Protein AF-A0A1X0X0J2-F1 (afdb_monomer_lite)

pLDDT: mean 78.31, std 9.85, range [39.06, 87.56]

Radius of gyration: 21.03 Å; chains: 1; bounding box: 41×27×61 Å

Organism: NCBI:txid1077464

Structure (mmCIF, N/CA/C/O backbone):
data_AF-A0A1X0X0J2-F1
#
_entry.id   AF-A0A1X0X0J2-F1
#
loop_
_atom_site.group_PDB
_atom_site.id
_atom_site.type_symbol
_atom_site.label_atom_id
_atom_site.label_alt_id
_atom_site.label_comp_id
_atom_site.label_asym_id
_atom_site.label_entity_id
_atom_site.label_seq_id
_atom_site.pdbx_PDB_ins_code
_atom_site.Cartn_x
_atom_site.Cartn_y
_atom_site.Cartn_z
_atom_site.occupancy
_atom_site.B_iso_or_equiv
_atom_site.auth_seq_id
_atom_site.auth_comp_id
_atom_site.auth_asym_id
_atom_site.auth_atom_id
_atom_site.pdbx_PDB_model_num
ATOM 1 N N . MET A 1 1 ? 1.014 -11.509 21.200 1.00 39.06 1 MET A N 1
ATOM 2 C CA . MET A 1 1 ? -0.126 -11.316 20.277 1.00 39.06 1 MET A CA 1
ATOM 3 C C . MET A 1 1 ? 0.421 -10.995 18.906 1.00 39.06 1 MET A C 1
ATOM 5 O O . MET A 1 1 ? 1.206 -10.065 18.795 1.00 39.06 1 MET A O 1
ATOM 9 N N . ILE A 1 2 ? 0.056 -11.775 17.893 1.00 40.56 2 ILE A N 1
ATOM 10 C CA . ILE A 1 2 ? 0.434 -11.503 16.506 1.00 40.56 2 ILE A CA 1
ATOM 11 C C . ILE A 1 2 ? -0.737 -10.731 15.907 1.00 40.56 2 ILE A C 1
ATOM 13 O O . ILE A 1 2 ? -1.712 -11.331 15.453 1.00 40.56 2 ILE A O 1
ATOM 17 N N . PHE A 1 3 ? -0.679 -9.402 15.947 1.00 47.94 3 PHE A N 1
ATOM 18 C CA . PHE A 1 3 ? -1.548 -8.587 15.106 1.00 47.94 3 PHE A CA 1
ATOM 19 C C . PHE A 1 3 ? -1.043 -8.731 13.67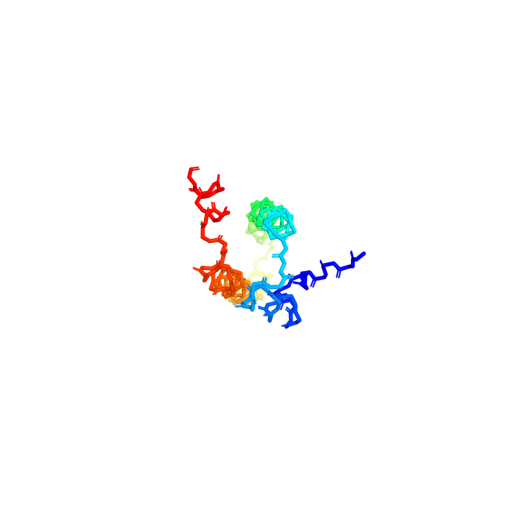5 1.00 47.94 3 PHE A C 1
ATOM 21 O O . PHE A 1 3 ? -0.323 -7.902 13.144 1.00 47.94 3 PHE A O 1
ATOM 28 N N . ALA A 1 4 ? -1.363 -9.866 13.053 1.00 47.44 4 ALA A N 1
ATOM 29 C CA . ALA A 1 4 ? -1.072 -10.087 11.652 1.00 47.44 4 ALA A CA 1
ATOM 30 C C . ALA A 1 4 ? -2.018 -9.194 10.849 1.00 47.44 4 ALA A C 1
ATOM 32 O O . ALA A 1 4 ? -3.072 -9.631 10.381 1.00 47.44 4 ALA A O 1
ATOM 33 N N . ILE A 1 5 ? -1.656 -7.923 10.695 1.00 53.06 5 ILE A N 1
ATOM 34 C CA . ILE A 1 5 ? -2.032 -7.187 9.502 1.00 53.06 5 ILE A CA 1
ATOM 35 C C . ILE A 1 5 ? -1.393 -7.985 8.369 1.00 53.06 5 ILE A C 1
ATOM 37 O O . ILE A 1 5 ? -0.187 -7.908 8.136 1.00 53.06 5 ILE A O 1
ATOM 41 N N . ALA A 1 6 ? -2.187 -8.843 7.722 1.00 53.75 6 ALA A N 1
ATOM 42 C CA . ALA A 1 6 ? -1.729 -9.508 6.521 1.00 53.75 6 ALA A CA 1
ATOM 43 C C . ALA A 1 6 ? -1.282 -8.394 5.580 1.00 53.75 6 ALA A C 1
ATOM 45 O O . ALA A 1 6 ? -1.956 -7.369 5.462 1.00 53.75 6 ALA A O 1
ATOM 46 N N . THR A 1 7 ? -0.135 -8.577 4.941 1.00 53.41 7 THR A N 1
ATOM 47 C CA . THR A 1 7 ? 0.568 -7.596 4.103 1.00 53.41 7 THR A CA 1
ATOM 48 C C . THR A 1 7 ? -0.282 -6.972 2.990 1.00 53.41 7 THR A C 1
ATOM 50 O O . THR A 1 7 ? 0.217 -6.130 2.253 1.00 53.41 7 THR A O 1
ATOM 53 N N . THR A 1 8 ? -1.561 -7.319 2.856 1.00 53.97 8 THR A N 1
ATOM 54 C CA . THR A 1 8 ? -2.532 -6.774 1.906 1.00 53.97 8 THR A CA 1
AT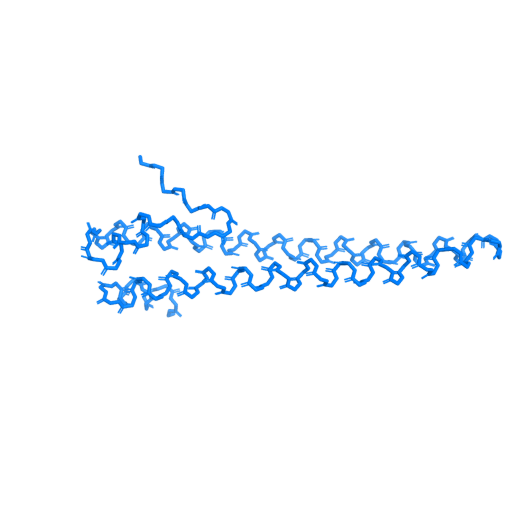OM 55 C C . THR A 1 8 ? -3.932 -6.504 2.489 1.00 53.97 8 THR A C 1
ATOM 57 O O . THR A 1 8 ? -4.684 -5.770 1.854 1.00 53.97 8 THR A O 1
ATOM 60 N N . THR A 1 9 ? -4.302 -7.016 3.673 1.00 61.22 9 THR A N 1
ATOM 61 C CA . THR A 1 9 ? -5.666 -6.887 4.239 1.00 61.22 9 THR A CA 1
ATOM 62 C C . THR A 1 9 ? -5.684 -6.954 5.768 1.00 61.22 9 THR A C 1
ATOM 64 O O . THR A 1 9 ? -4.876 -7.658 6.371 1.00 61.22 9 THR A O 1
ATOM 67 N N . LEU A 1 10 ? -6.667 -6.314 6.409 1.00 68.81 10 LEU A N 1
ATOM 68 C CA . LEU A 1 10 ? -6.870 -6.450 7.853 1.00 68.81 10 LEU A CA 1
ATOM 69 C C . LEU A 1 10 ? -7.387 -7.860 8.177 1.00 68.81 10 LEU A C 1
ATOM 71 O O . LEU A 1 10 ? -8.333 -8.328 7.537 1.00 68.81 10 LEU A O 1
ATOM 75 N N . ASN A 1 11 ? -6.802 -8.535 9.173 1.00 78.56 11 ASN A N 1
ATOM 76 C CA . ASN A 1 11 ? -7.298 -9.839 9.619 1.00 78.56 11 ASN A CA 1
ATOM 77 C C . ASN A 1 11 ? -8.788 -9.727 9.989 1.00 78.56 11 ASN A C 1
ATOM 79 O O . ASN A 1 11 ? -9.195 -8.801 10.693 1.00 78.56 11 ASN A O 1
ATOM 83 N N . LYS A 1 12 ? -9.607 -10.673 9.509 1.00 79.38 12 LYS A N 1
ATOM 84 C CA . LYS A 1 12 ? -11.055 -10.713 9.764 1.00 79.38 12 LYS A CA 1
ATOM 85 C C . LYS A 1 12 ? -11.376 -10.661 11.259 1.00 79.38 12 LYS A C 1
ATOM 87 O O . LYS A 1 12 ? -12.358 -10.027 11.637 1.00 79.38 12 LYS A O 1
ATOM 92 N N . GLU A 1 13 ? -10.549 -11.285 12.095 1.00 80.75 13 GLU A N 1
ATOM 93 C CA . GLU A 1 13 ? -10.718 -11.273 13.547 1.00 80.75 13 GLU A CA 1
ATOM 94 C C . GLU A 1 13 ? -10.461 -9.882 14.138 1.00 80.75 13 GLU A C 1
ATOM 96 O O . GLU A 1 13 ? -11.307 -9.362 14.862 1.00 80.75 13 GLU A O 1
ATOM 101 N N . VAL A 1 14 ? -9.349 -9.245 13.757 1.00 79.12 14 VAL A N 1
ATOM 102 C CA . VAL A 1 14 ? -9.000 -7.879 14.187 1.00 79.12 14 VAL A CA 1
ATOM 103 C C . VAL A 1 14 ? -10.066 -6.888 13.724 1.00 79.12 14 VAL A C 1
ATOM 105 O O . VAL A 1 14 ? -10.547 -6.077 14.509 1.00 79.12 14 VAL A O 1
ATOM 108 N N . LYS A 1 15 ? -10.524 -7.010 12.472 1.00 82.62 15 LYS A N 1
ATOM 109 C CA . LYS A 1 15 ? -11.626 -6.209 11.926 1.00 82.62 15 LYS A CA 1
ATOM 110 C C . LYS A 1 15 ? -12.904 -6.364 12.749 1.00 82.62 15 LYS A C 1
ATOM 112 O O . LYS A 1 15 ? -13.575 -5.370 13.009 1.00 82.62 15 LYS A O 1
ATOM 117 N N . ARG A 1 16 ? -13.268 -7.596 13.127 1.00 82.56 16 ARG A N 1
ATOM 118 C CA . ARG A 1 16 ? -14.475 -7.857 13.925 1.00 82.56 16 ARG A CA 1
ATOM 119 C C . ARG A 1 16 ? -14.347 -7.245 15.315 1.00 82.56 16 ARG A C 1
ATOM 121 O O . ARG A 1 16 ? -15.263 -6.553 15.728 1.00 82.56 16 ARG A O 1
ATOM 128 N N . LYS A 1 17 ? -13.213 -7.460 15.983 1.00 85.25 17 LYS A N 1
ATOM 129 C CA . LYS A 1 17 ? -12.949 -6.960 17.338 1.00 85.25 17 LYS A CA 1
ATOM 130 C C . LYS A 1 17 ? -12.929 -5.429 17.405 1.00 85.25 17 LYS A C 1
ATOM 132 O O . LYS A 1 17 ? -13.541 -4.876 18.315 1.00 85.25 17 LYS A O 1
ATOM 137 N N . LEU A 1 18 ? -12.333 -4.761 16.409 1.00 84.38 18 LEU A N 1
ATOM 138 C CA . LEU A 1 18 ? -12.394 -3.299 16.259 1.00 84.38 18 LEU A CA 1
ATOM 139 C C . LEU A 1 18 ? -13.837 -2.814 16.062 1.00 84.38 18 LEU A C 1
ATOM 141 O O . LEU A 1 18 ? -14.279 -1.909 16.756 1.00 84.38 18 LEU A O 1
ATOM 145 N N . LYS A 1 19 ? -14.611 -3.466 15.187 1.00 85.06 19 LYS A N 1
ATOM 146 C CA . LYS A 1 19 ? -16.022 -3.104 14.981 1.00 85.06 19 LYS A CA 1
ATOM 147 C C . LYS A 1 19 ? -16.896 -3.289 16.216 1.00 85.06 19 LYS A C 1
ATOM 149 O O . LYS A 1 19 ? -17.860 -2.565 16.375 1.00 85.06 19 LYS A O 1
ATOM 154 N N . THR A 1 20 ? -16.603 -4.275 17.057 1.00 86.38 20 THR A N 1
ATOM 155 C CA . THR A 1 20 ? -17.393 -4.566 18.262 1.00 86.38 20 THR A CA 1
ATOM 156 C C . THR A 1 20 ? -16.909 -3.808 19.500 1.00 86.38 20 THR A C 1
ATOM 158 O O . THR A 1 20 ? -17.370 -4.117 20.594 1.00 86.38 20 THR A O 1
ATOM 161 N N . GLY A 1 21 ? -15.928 -2.906 19.365 1.00 84.19 21 GLY A N 1
ATOM 162 C CA . GLY A 1 21 ? -15.373 -2.158 20.496 1.00 84.19 21 GLY A CA 1
ATOM 163 C C . GLY A 1 21 ? -14.651 -3.033 21.530 1.00 84.19 21 GLY A C 1
ATOM 164 O O . GLY A 1 21 ? -14.554 -2.664 22.693 1.00 84.19 21 GLY A O 1
ATOM 165 N N . GLN A 1 22 ? -14.181 -4.225 21.140 1.00 85.50 22 GLN A N 1
ATOM 166 C CA . GLN A 1 22 ? -13.570 -5.191 22.067 1.00 85.50 22 GLN A CA 1
ATOM 167 C C . GLN A 1 22 ? -12.117 -4.860 22.427 1.00 85.50 22 GLN A C 1
ATOM 169 O O . GLN A 1 22 ? -11.549 -5.528 23.286 1.00 85.50 22 GLN A O 1
ATOM 174 N N . TYR A 1 23 ? -11.513 -3.876 21.760 1.00 83.94 23 TYR A N 1
ATOM 175 C CA . TYR A 1 23 ? -10.162 -3.414 22.057 1.00 83.94 23 TYR A CA 1
ATOM 176 C C . TYR A 1 23 ? -10.190 -2.220 23.006 1.00 83.94 23 TYR A C 1
ATOM 178 O O . TYR A 1 23 ? -11.077 -1.364 22.928 1.00 83.94 23 TYR A O 1
ATOM 186 N N . SER A 1 24 ? -9.192 -2.124 23.876 1.00 85.62 24 SER A N 1
ATOM 187 C CA . SER A 1 24 ? -8.963 -0.879 24.605 1.00 85.62 24 SER A CA 1
ATOM 188 C C . SER A 1 24 ? -8.522 0.231 23.640 1.00 85.62 24 SER A C 1
ATOM 190 O O . SER A 1 24 ? -8.066 -0.029 22.521 1.00 85.62 24 SER A O 1
ATOM 192 N N . ARG A 1 25 ? -8.627 1.490 24.079 1.00 83.75 25 ARG A N 1
ATOM 193 C CA . ARG A 1 25 ? -8.122 2.642 23.316 1.00 83.75 25 ARG A CA 1
ATOM 194 C C . ARG A 1 25 ? -6.637 2.475 22.973 1.00 83.75 25 ARG A C 1
ATOM 196 O O . ARG A 1 25 ? -6.242 2.711 21.840 1.00 83.75 25 ARG A O 1
ATOM 203 N N . GLU A 1 26 ? -5.830 2.000 23.923 1.00 85.00 26 GLU A N 1
ATOM 204 C CA . GLU A 1 26 ? -4.390 1.779 23.730 1.00 85.00 26 GLU A CA 1
ATOM 205 C C . GLU A 1 26 ? -4.100 0.691 22.687 1.00 85.00 26 GLU A C 1
ATOM 207 O O . GLU A 1 26 ? -3.208 0.845 21.850 1.00 85.00 26 GLU A O 1
ATOM 212 N N . GLU A 1 27 ? -4.881 -0.391 22.690 1.00 84.00 27 GLU A N 1
ATOM 213 C CA . GLU A 1 27 ? -4.759 -1.471 21.708 1.00 84.00 27 GLU A CA 1
ATOM 214 C C . GLU A 1 27 ? -5.166 -1.007 20.304 1.00 84.00 27 GLU A C 1
ATOM 216 O O . GLU A 1 27 ? -4.473 -1.307 19.331 1.00 84.00 27 GLU A O 1
ATOM 221 N N . ALA A 1 28 ? -6.249 -0.232 20.186 1.00 84.44 28 ALA A N 1
ATOM 222 C CA . ALA A 1 28 ? -6.668 0.365 18.919 1.00 84.44 28 ALA A CA 1
ATOM 223 C C . ALA A 1 28 ? -5.608 1.337 18.373 1.00 84.44 28 ALA A C 1
ATOM 225 O O . ALA A 1 28 ? -5.258 1.267 17.191 1.00 84.44 28 ALA A O 1
ATOM 226 N N . THR A 1 29 ? -5.019 2.166 19.240 1.00 86.75 29 THR A N 1
ATOM 227 C CA . THR A 1 29 ? -3.894 3.047 18.900 1.00 86.75 29 THR A CA 1
ATOM 228 C C . THR A 1 29 ? -2.680 2.261 18.419 1.00 86.75 29 THR A C 1
ATOM 230 O O . THR A 1 29 ? -2.072 2.627 17.412 1.00 86.75 29 THR A O 1
ATOM 233 N N . PHE A 1 30 ? -2.338 1.148 19.074 1.00 86.81 30 PHE A N 1
ATOM 234 C CA . PHE A 1 30 ? -1.236 0.291 18.634 1.00 86.81 30 PHE A CA 1
ATOM 235 C C . PHE A 1 30 ? -1.482 -0.277 17.227 1.00 86.81 30 PHE A C 1
ATOM 237 O O . PHE A 1 30 ? -0.598 -0.207 16.369 1.00 86.81 30 PHE A O 1
ATOM 244 N N . ILE A 1 31 ? -2.697 -0.767 16.960 1.00 84.50 31 ILE A N 1
ATOM 245 C CA . ILE A 1 31 ? -3.095 -1.277 15.639 1.00 84.50 31 ILE A CA 1
ATOM 246 C C . ILE A 1 31 ? -3.015 -0.167 14.579 1.00 84.50 31 ILE A C 1
ATOM 248 O O . ILE A 1 31 ? -2.532 -0.399 13.466 1.00 84.50 31 ILE A O 1
ATOM 252 N N . TYR A 1 32 ? -3.456 1.049 14.911 1.00 85.38 32 TYR A N 1
ATOM 253 C CA . TYR A 1 32 ? -3.388 2.187 13.995 1.00 85.38 32 TYR A CA 1
ATOM 254 C C . TYR A 1 32 ? -1.941 2.626 13.720 1.00 85.38 32 TYR A C 1
ATOM 256 O O . TYR A 1 32 ? -1.569 2.869 12.572 1.00 85.38 32 TYR A O 1
ATOM 264 N N . MET A 1 33 ? -1.082 2.638 14.739 1.00 85.06 33 MET A N 1
ATOM 265 C CA . MET A 1 33 ? 0.354 2.904 14.599 1.00 85.06 33 MET A CA 1
ATOM 266 C C . MET A 1 33 ? 1.058 1.874 13.709 1.00 85.06 33 MET A C 1
ATOM 268 O O . MET A 1 33 ? 1.912 2.230 12.892 1.00 85.06 33 MET A O 1
ATOM 272 N N . GLU A 1 34 ? 0.700 0.597 13.826 1.00 85.31 34 GLU A N 1
ATOM 273 C CA . GLU A 1 34 ? 1.216 -0.459 12.953 1.00 85.31 34 GLU A CA 1
ATOM 274 C C . GLU A 1 34 ? 0.766 -0.253 11.497 1.00 85.31 34 GLU A C 1
ATOM 276 O O . GLU A 1 34 ? 1.581 -0.325 10.571 1.00 85.31 34 GLU A O 1
ATOM 281 N N . TYR A 1 35 ? -0.500 0.129 11.295 1.00 83.94 35 TYR A N 1
ATOM 282 C CA . TYR A 1 35 ? -1.011 0.567 9.995 1.00 83.94 35 TYR A CA 1
ATOM 283 C C . TYR A 1 35 ? -0.218 1.758 9.425 1.00 83.94 35 TYR A C 1
ATOM 285 O O . TYR A 1 35 ? 0.183 1.718 8.257 1.00 83.94 35 TYR A O 1
ATOM 293 N N . LEU A 1 36 ? 0.069 2.792 10.224 1.00 84.88 36 LEU A N 1
ATOM 294 C CA . LEU A 1 36 ? 0.837 3.964 9.786 1.00 84.88 36 LEU A CA 1
ATOM 295 C C . LEU A 1 36 ? 2.276 3.607 9.397 1.00 84.88 36 LEU A C 1
ATOM 297 O O . LEU A 1 36 ? 2.778 4.095 8.380 1.00 84.88 36 LEU A O 1
ATOM 301 N N . LYS A 1 37 ? 2.935 2.722 10.155 1.00 85.94 37 LYS A N 1
ATOM 302 C CA . LYS A 1 37 ? 4.267 2.204 9.802 1.00 85.94 37 LYS A CA 1
ATOM 303 C C . LYS A 1 37 ? 4.237 1.479 8.461 1.00 85.94 37 LYS A C 1
ATOM 305 O O . LYS A 1 37 ? 5.077 1.761 7.606 1.00 85.94 37 LYS A O 1
ATOM 310 N N . LEU A 1 38 ? 3.250 0.609 8.246 1.00 83.00 38 LEU A N 1
ATOM 311 C CA . LEU A 1 38 ? 3.073 -0.096 6.975 1.00 83.00 38 LEU A CA 1
ATOM 312 C C . LEU A 1 38 ? 2.787 0.871 5.822 1.00 83.00 38 LEU A C 1
ATOM 314 O O . LEU A 1 38 ? 3.379 0.731 4.753 1.00 83.00 38 LEU A O 1
ATOM 318 N N . LYS A 1 39 ? 1.935 1.881 6.027 1.00 84.00 39 LYS A N 1
ATOM 319 C CA . LYS A 1 39 ? 1.678 2.946 5.045 1.00 84.00 39 LYS A CA 1
ATOM 320 C C . LYS A 1 39 ? 2.972 3.668 4.665 1.00 84.00 39 LYS A C 1
ATOM 322 O O . LYS A 1 39 ? 3.282 3.758 3.481 1.00 84.00 39 LYS A O 1
ATOM 327 N N . LYS A 1 40 ? 3.760 4.108 5.649 1.00 84.62 40 LYS A N 1
ATOM 328 C CA . LYS A 1 40 ? 5.028 4.819 5.423 1.00 84.62 40 LYS A CA 1
ATOM 329 C C . LYS A 1 40 ? 6.075 3.942 4.733 1.00 84.62 40 LYS A C 1
ATOM 331 O O . LYS A 1 40 ? 6.776 4.404 3.834 1.00 84.62 40 LYS A O 1
ATOM 336 N N . GLN A 1 41 ? 6.170 2.670 5.119 1.00 82.25 41 GLN A N 1
ATOM 337 C CA . GLN A 1 41 ? 7.061 1.709 4.472 1.00 82.25 41 GLN A CA 1
ATOM 338 C C . GLN A 1 41 ? 6.673 1.491 3.008 1.00 82.25 41 GLN A C 1
ATOM 340 O O . GLN A 1 41 ? 7.552 1.447 2.151 1.00 82.25 41 GLN A O 1
ATOM 345 N N . ARG A 1 42 ? 5.375 1.392 2.705 1.00 78.62 42 ARG A N 1
ATOM 346 C CA . ARG A 1 42 ? 4.891 1.275 1.325 1.00 78.62 42 ARG A CA 1
ATOM 347 C C . ARG A 1 42 ? 5.152 2.528 0.520 1.00 78.62 42 ARG A C 1
ATOM 349 O O . ARG A 1 42 ? 5.636 2.405 -0.590 1.00 78.62 42 ARG A O 1
ATOM 356 N N . GLU A 1 43 ? 4.892 3.705 1.071 1.00 80.69 43 GLU A N 1
ATOM 357 C CA . GLU A 1 43 ? 5.144 4.974 0.386 1.00 80.69 43 GLU A CA 1
ATOM 358 C C . GLU A 1 43 ? 6.634 5.128 0.039 1.00 80.69 43 GLU A C 1
ATOM 360 O O . GLU A 1 43 ? 6.994 5.377 -1.115 1.00 80.69 43 GLU A O 1
ATOM 365 N N . SER A 1 44 ? 7.513 4.843 1.004 1.00 79.75 44 SER A N 1
ATOM 366 C CA . SER A 1 44 ? 8.962 4.786 0.781 1.00 79.75 44 SER A CA 1
ATOM 367 C C . SER A 1 44 ? 9.341 3.719 -0.255 1.00 79.75 44 SER A C 1
ATOM 369 O O . SER A 1 44 ? 10.077 4.001 -1.201 1.00 79.75 44 SER A O 1
ATOM 371 N N . GLY A 1 45 ? 8.777 2.513 -0.145 1.00 78.62 45 GLY A N 1
ATOM 372 C CA . GLY A 1 45 ? 8.998 1.418 -1.089 1.00 78.62 45 GLY A CA 1
ATOM 373 C C . GLY A 1 45 ? 8.555 1.761 -2.512 1.00 78.62 45 GLY A C 1
ATOM 374 O O . GLY A 1 45 ? 9.300 1.510 -3.454 1.00 78.62 45 GLY A O 1
ATOM 375 N N . THR A 1 46 ? 7.397 2.405 -2.681 1.00 78.50 46 THR A N 1
ATOM 376 C CA . THR A 1 46 ? 6.900 2.872 -3.983 1.00 78.50 46 THR A CA 1
ATOM 377 C C . THR A 1 46 ? 7.777 3.969 -4.567 1.00 78.50 46 THR A C 1
ATOM 379 O O . THR A 1 46 ? 8.015 3.973 -5.770 1.00 78.50 46 THR A O 1
ATOM 382 N N . LYS A 1 47 ? 8.324 4.860 -3.731 1.00 77.12 47 LYS A N 1
ATOM 383 C CA . LYS A 1 47 ? 9.258 5.898 -4.175 1.00 77.12 47 LYS A CA 1
ATOM 384 C C . LYS A 1 47 ? 10.557 5.285 -4.697 1.00 77.12 47 LYS A C 1
ATOM 386 O O . LYS A 1 47 ? 11.006 5.640 -5.782 1.00 77.12 47 LYS A O 1
ATOM 391 N N . VAL A 1 48 ? 11.134 4.337 -3.956 1.00 79.38 48 VAL A N 1
ATOM 392 C CA . VAL A 1 48 ? 12.350 3.620 -4.373 1.00 79.38 48 VAL A CA 1
ATOM 393 C C . VAL A 1 48 ? 12.095 2.797 -5.636 1.00 79.38 48 VAL A C 1
ATOM 395 O O . VAL A 1 48 ? 12.886 2.875 -6.573 1.00 79.38 48 VAL A O 1
ATOM 398 N N . ALA A 1 49 ? 10.976 2.070 -5.697 1.00 79.94 49 ALA A N 1
ATOM 399 C CA . ALA A 1 49 ? 10.579 1.295 -6.871 1.00 79.94 49 ALA A CA 1
ATOM 400 C C . ALA A 1 49 ? 10.337 2.182 -8.103 1.00 79.94 49 ALA A C 1
ATOM 402 O O . ALA A 1 49 ? 10.702 1.805 -9.210 1.00 79.94 49 ALA A O 1
ATOM 403 N N . GLY A 1 50 ? 9.766 3.377 -7.922 1.00 80.44 50 GLY A N 1
ATOM 404 C CA . GLY A 1 50 ? 9.588 4.350 -8.998 1.00 80.44 50 GLY A CA 1
ATOM 405 C C . GLY A 1 50 ? 10.921 4.863 -9.547 1.00 80.44 50 GLY A C 1
ATOM 406 O O . GLY A 1 50 ? 11.098 4.928 -10.762 1.00 80.44 50 GLY A O 1
ATOM 407 N N . ILE A 1 51 ? 11.883 5.167 -8.668 1.00 80.38 51 ILE A N 1
ATOM 408 C CA . ILE A 1 51 ? 13.230 5.608 -9.066 1.00 80.38 51 ILE A CA 1
ATOM 409 C C . ILE A 1 51 ? 13.978 4.485 -9.793 1.00 80.38 51 ILE A C 1
ATOM 411 O O . ILE A 1 51 ? 14.536 4.719 -10.864 1.00 80.38 51 ILE A O 1
ATOM 415 N N . SER A 1 52 ? 13.981 3.264 -9.252 1.00 77.00 52 SER A N 1
ATOM 416 C CA . SER A 1 52 ? 14.655 2.132 -9.898 1.00 77.00 52 SER A CA 1
ATOM 417 C C . SER A 1 52 ? 14.022 1.797 -11.246 1.00 77.00 52 SER A C 1
ATOM 419 O O . SER A 1 52 ? 14.737 1.567 -12.220 1.00 77.00 52 SER A O 1
A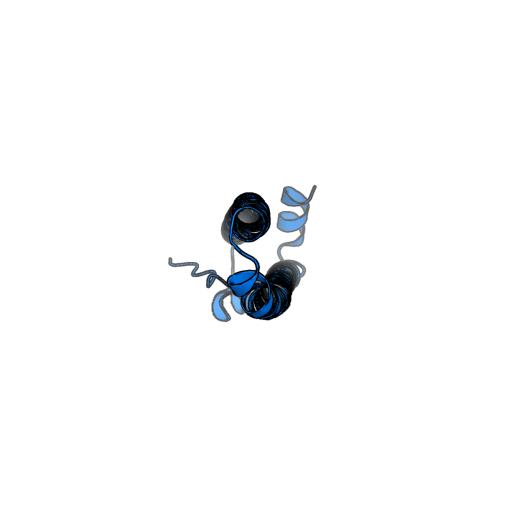TOM 421 N N . MET A 1 53 ? 12.693 1.854 -11.333 1.00 82.19 53 MET A N 1
ATOM 422 C CA . MET A 1 53 ? 11.969 1.690 -12.583 1.00 82.19 53 MET A CA 1
ATOM 423 C C . MET A 1 53 ? 12.385 2.764 -13.595 1.00 82.19 53 MET A C 1
ATOM 425 O O . MET A 1 53 ? 12.753 2.404 -14.707 1.00 82.19 53 MET A O 1
ATOM 429 N N . ALA A 1 54 ? 12.434 4.049 -13.220 1.00 82.56 54 ALA A N 1
ATOM 430 C CA . ALA A 1 54 ? 12.905 5.131 -14.096 1.00 82.56 54 ALA A CA 1
ATOM 431 C C . ALA A 1 54 ? 14.332 4.896 -14.630 1.00 82.56 54 ALA A C 1
ATOM 433 O O . ALA A 1 54 ? 14.582 5.087 -15.819 1.00 82.56 54 ALA A O 1
ATOM 434 N N . VAL A 1 55 ? 15.253 4.422 -13.785 1.00 85.12 55 VAL A N 1
ATOM 435 C CA . VAL A 1 55 ? 16.621 4.066 -14.206 1.00 85.12 55 VAL A CA 1
ATOM 436 C C . VAL A 1 55 ? 16.612 2.912 -15.214 1.00 85.12 55 VAL A C 1
ATOM 438 O O . VAL A 1 55 ? 17.310 2.982 -16.226 1.00 85.12 55 VAL A O 1
ATOM 441 N N . ILE A 1 56 ? 15.794 1.880 -14.981 1.00 82.75 56 ILE A N 1
ATOM 442 C CA . ILE A 1 56 ? 15.624 0.762 -15.921 1.00 82.75 56 ILE A CA 1
ATOM 443 C C . ILE A 1 56 ? 15.074 1.266 -17.261 1.00 82.75 56 ILE A C 1
ATOM 445 O O . ILE A 1 56 ? 15.608 0.875 -18.296 1.00 82.75 56 ILE A O 1
ATOM 449 N N . TRP A 1 57 ? 14.085 2.172 -17.266 1.00 78.38 57 TRP A N 1
ATOM 450 C CA . TRP A 1 57 ? 13.556 2.781 -18.498 1.00 78.38 57 TRP A CA 1
ATOM 451 C C . TRP A 1 57 ? 14.644 3.512 -19.291 1.00 78.38 57 TRP A C 1
ATOM 453 O O . TRP A 1 57 ? 14.740 3.332 -20.504 1.00 78.38 57 TRP A O 1
ATOM 463 N N . VAL A 1 58 ? 15.488 4.304 -18.621 1.00 83.62 58 VAL A N 1
ATOM 464 C CA . VAL A 1 58 ? 16.589 5.035 -19.273 1.00 83.62 58 VAL A CA 1
ATOM 465 C C . VAL A 1 58 ? 17.600 4.065 -19.881 1.00 83.62 58 VAL A C 1
ATOM 467 O O . VAL A 1 58 ? 17.924 4.179 -21.063 1.00 83.62 58 VAL A O 1
ATOM 470 N N . LEU A 1 59 ? 18.065 3.077 -19.113 1.00 81.69 59 LEU A N 1
ATOM 471 C CA . LEU A 1 59 ? 19.021 2.081 -19.606 1.00 81.69 59 LEU A CA 1
ATOM 472 C C . LEU A 1 59 ? 18.438 1.269 -20.769 1.00 81.69 59 LEU A C 1
ATOM 474 O O . LEU A 1 59 ? 19.114 1.064 -21.776 1.00 81.69 59 LEU A O 1
ATOM 478 N N . MET A 1 60 ? 17.168 0.867 -20.673 1.00 73.06 60 MET A N 1
ATOM 479 C CA . MET A 1 60 ? 16.473 0.126 -21.727 1.00 73.06 60 MET A CA 1
ATOM 480 C C . MET A 1 60 ? 16.252 0.932 -23.011 1.00 73.06 60 MET A C 1
ATOM 482 O O . MET A 1 60 ? 16.135 0.311 -24.060 1.00 73.06 60 MET A O 1
ATOM 486 N N . LEU A 1 61 ? 16.207 2.268 -22.974 1.00 73.56 61 LEU A N 1
ATOM 487 C CA . LEU A 1 61 ? 16.164 3.099 -24.188 1.00 73.56 61 LEU A CA 1
ATOM 488 C C . LEU A 1 61 ? 17.554 3.325 -24.792 1.00 73.56 61 LEU A C 1
ATOM 490 O O . LEU A 1 61 ? 17.703 3.349 -26.013 1.00 73.56 61 LEU A O 1
ATOM 494 N N . VAL A 1 62 ? 18.576 3.467 -23.949 1.00 78.88 62 VAL A N 1
ATOM 495 C CA . VAL A 1 62 ? 19.955 3.720 -24.390 1.00 78.88 62 VAL A CA 1
ATOM 496 C C . VAL A 1 62 ? 20.577 2.476 -25.037 1.00 78.88 62 VAL A C 1
ATOM 498 O O . VAL A 1 62 ? 21.246 2.592 -26.062 1.00 78.88 62 VAL A O 1
ATOM 501 N N . ILE A 1 63 ? 20.328 1.276 -24.500 1.00 77.25 63 ILE A N 1
ATOM 502 C CA . ILE A 1 63 ? 20.921 0.022 -25.003 1.00 77.25 63 ILE A CA 1
ATOM 503 C C . ILE A 1 63 ? 20.555 -0.263 -26.478 1.00 77.25 63 ILE A C 1
ATOM 505 O O . ILE A 1 63 ? 21.465 -0.537 -27.263 1.00 77.25 63 ILE A O 1
ATOM 509 N N . PRO A 1 64 ? 19.284 -0.168 -26.918 1.00 72.81 64 PRO A N 1
ATOM 510 C CA . PRO A 1 64 ? 18.902 -0.370 -28.316 1.00 72.81 64 PRO A CA 1
ATOM 511 C C . PRO A 1 64 ? 19.440 0.702 -29.259 1.00 72.81 64 PRO A C 1
ATOM 513 O O . PRO A 1 64 ? 19.738 0.380 -30.402 1.00 72.81 64 PRO A O 1
ATOM 516 N N . LEU A 1 65 ? 19.593 1.948 -28.794 1.00 72.75 65 LEU A N 1
ATOM 517 C CA . LEU A 1 65 ? 20.197 3.032 -29.581 1.00 72.75 65 LEU A CA 1
ATOM 518 C C . LEU A 1 65 ? 21.686 2.783 -29.854 1.00 72.75 65 LEU A C 1
ATOM 520 O O . LEU A 1 65 ? 22.189 3.161 -30.909 1.00 72.75 65 LEU A O 1
ATOM 524 N N . LEU A 1 66 ? 22.377 2.125 -28.920 1.00 76.69 66 LEU A N 1
ATOM 525 C CA . LEU A 1 66 ? 23.773 1.703 -29.066 1.00 76.69 66 LEU A CA 1
ATOM 526 C C . LEU A 1 66 ? 23.925 0.349 -29.788 1.00 76.69 66 LEU A C 1
ATOM 528 O O . LEU A 1 66 ? 25.037 -0.034 -30.144 1.00 76.69 66 LEU A O 1
ATOM 532 N N . SER A 1 67 ? 22.826 -0.377 -30.012 1.00 67.00 67 SER A N 1
ATOM 533 C CA . SER A 1 67 ? 22.807 -1.702 -30.643 1.00 67.00 67 SER A CA 1
ATOM 534 C C . SER A 1 67 ? 22.388 -1.620 -32.119 1.00 67.00 67 SER A C 1
ATOM 536 O O . SER A 1 67 ? 21.619 -0.754 -32.524 1.00 67.00 67 SER A O 1
ATOM 538 N N . GLY A 1 68 ? 22.879 -2.531 -32.967 1.00 70.00 68 GLY A N 1
ATOM 539 C CA . GLY A 1 68 ? 22.541 -2.550 -34.400 1.00 70.00 68 GLY A CA 1
ATOM 540 C C . GLY A 1 68 ? 21.044 -2.780 -34.691 1.00 70.00 68 GLY A C 1
ATOM 541 O O . GLY A 1 68 ? 20.342 -3.428 -33.914 1.00 70.00 68 GLY A O 1
ATOM 542 N N . ARG A 1 69 ? 20.558 -2.304 -35.856 1.00 66.44 69 ARG A N 1
ATOM 543 C CA . ARG A 1 69 ? 19.124 -2.269 -36.262 1.00 66.44 69 ARG A CA 1
ATOM 544 C C . ARG A 1 69 ? 18.341 -3.583 -36.096 1.00 66.44 69 ARG A C 1
ATOM 546 O O . ARG A 1 69 ? 17.123 -3.532 -35.972 1.00 66.44 69 ARG A O 1
ATOM 553 N N . GLY A 1 70 ? 19.007 -4.740 -36.086 1.00 69.25 70 GLY A N 1
ATOM 554 C CA . GLY A 1 70 ? 18.362 -6.054 -35.968 1.00 69.25 70 GLY A CA 1
ATOM 555 C C . GLY A 1 70 ? 17.705 -6.340 -34.610 1.00 69.25 70 GLY A C 1
ATOM 556 O O . GLY A 1 70 ? 16.796 -7.162 -34.552 1.00 69.25 70 GLY A O 1
ATOM 557 N N . LEU A 1 71 ? 18.111 -5.656 -33.531 1.00 65.88 71 LEU A N 1
ATOM 558 C CA . LEU A 1 71 ? 17.583 -5.901 -32.177 1.00 65.88 71 LEU A CA 1
ATOM 559 C C . LEU A 1 71 ? 16.388 -5.011 -31.793 1.00 65.88 71 LEU A C 1
ATOM 561 O O . LEU A 1 71 ? 15.714 -5.284 -30.806 1.00 65.88 71 LEU A O 1
ATOM 565 N N . VAL A 1 72 ? 16.123 -3.943 -32.549 1.00 66.50 72 VAL A N 1
ATOM 566 C CA . VAL A 1 72 ? 15.209 -2.855 -32.148 1.00 66.50 72 VAL A CA 1
ATOM 567 C C . VAL A 1 72 ? 13.736 -3.284 -32.162 1.00 66.50 72 VAL A C 1
ATOM 569 O O . VAL A 1 72 ? 12.963 -2.918 -31.280 1.00 66.50 72 VAL A O 1
ATOM 572 N N . LEU A 1 73 ? 13.353 -4.086 -33.157 1.00 66.19 73 LEU A N 1
ATOM 573 C CA . LEU A 1 73 ? 11.973 -4.513 -33.406 1.00 66.19 73 LEU A CA 1
ATOM 574 C C . LEU A 1 73 ? 11.431 -5.522 -32.371 1.00 66.19 73 LEU A C 1
ATOM 576 O O . LEU A 1 73 ? 10.319 -5.320 -31.889 1.00 66.19 73 LEU A O 1
ATOM 580 N N . PRO A 1 74 ? 12.171 -6.572 -31.956 1.00 71.00 74 PRO A N 1
ATOM 581 C CA . PRO A 1 74 ? 11.710 -7.431 -30.865 1.00 71.00 74 PRO A CA 1
ATOM 582 C C . PRO A 1 74 ? 11.673 -6.684 -29.524 1.00 71.00 74 PRO A C 1
ATOM 584 O O . PRO A 1 74 ? 10.734 -6.864 -28.750 1.00 71.00 74 PRO A O 1
ATOM 587 N N . LEU A 1 75 ? 12.636 -5.793 -29.261 1.00 73.25 75 LEU A N 1
ATOM 588 C CA . LEU A 1 75 ? 12.697 -5.032 -28.009 1.00 73.25 75 LEU A CA 1
ATOM 589 C C . LEU A 1 75 ? 11.491 -4.106 -27.804 1.00 73.25 75 LEU A C 1
ATOM 591 O O . LEU A 1 75 ? 11.005 -3.994 -26.681 1.00 73.25 75 LEU A O 1
ATOM 595 N N . SER A 1 76 ? 10.976 -3.478 -28.866 1.00 72.38 76 SER A N 1
ATOM 596 C CA . SER A 1 76 ? 9.823 -2.570 -28.771 1.00 72.38 76 SER A CA 1
ATOM 597 C C . SER A 1 76 ? 8.512 -3.286 -28.414 1.00 72.38 76 SER A C 1
ATOM 599 O O . SER A 1 76 ? 7.677 -2.728 -27.700 1.00 72.38 76 SER A O 1
ATOM 601 N N . VAL A 1 77 ? 8.338 -4.541 -28.839 1.00 77.62 77 VAL A N 1
ATOM 602 C CA . VAL A 1 77 ? 7.166 -5.358 -28.478 1.00 77.62 77 VAL A CA 1
ATOM 603 C C . VAL A 1 77 ? 7.228 -5.775 -27.007 1.00 77.62 77 VAL A C 1
ATOM 605 O O . VAL A 1 77 ? 6.247 -5.604 -26.280 1.00 77.62 77 VAL A O 1
ATOM 608 N N . TYR A 1 78 ? 8.388 -6.249 -26.534 1.00 77.19 78 TYR A N 1
ATOM 609 C CA . TYR A 1 78 ? 8.586 -6.543 -25.108 1.00 77.19 78 TYR A CA 1
ATOM 610 C C . TYR A 1 78 ? 8.409 -5.290 -24.241 1.00 77.19 78 TYR A C 1
ATOM 612 O O . TYR A 1 78 ? 7.846 -5.373 -23.152 1.00 77.19 78 TYR A O 1
ATOM 620 N N . PHE A 1 79 ? 8.818 -4.122 -24.741 1.00 74.44 79 PHE A N 1
ATOM 621 C CA . PHE A 1 79 ? 8.655 -2.836 -24.067 1.00 74.44 79 PHE A CA 1
ATOM 622 C C . PHE A 1 79 ? 7.184 -2.473 -23.840 1.00 74.44 79 PHE A C 1
ATOM 624 O O . PHE A 1 79 ? 6.796 -2.169 -22.713 1.00 74.44 79 PHE A O 1
ATOM 631 N N . LEU A 1 80 ? 6.343 -2.565 -24.875 1.00 80.50 80 LEU A N 1
ATOM 632 C CA . LEU A 1 80 ? 4.902 -2.319 -24.744 1.00 80.50 80 LEU A CA 1
ATOM 633 C C . LEU A 1 80 ? 4.252 -3.274 -23.740 1.00 80.50 80 LEU A C 1
ATOM 635 O O . LEU A 1 80 ? 3.446 -2.848 -22.911 1.00 80.50 80 LEU A O 1
ATOM 639 N N . PHE A 1 81 ? 4.639 -4.551 -23.775 1.00 82.75 81 PHE A N 1
ATOM 640 C CA . PHE A 1 81 ? 4.118 -5.550 -22.847 1.00 82.75 81 PHE A CA 1
ATOM 641 C C . PHE A 1 81 ? 4.541 -5.266 -21.398 1.00 82.75 81 PHE A C 1
ATOM 643 O O . PHE A 1 81 ? 3.729 -5.390 -20.484 1.00 82.75 81 PHE A O 1
ATOM 650 N N . LEU A 1 82 ? 5.784 -4.820 -21.185 1.00 79.88 82 LEU A N 1
ATOM 651 C CA . LEU A 1 82 ? 6.293 -4.421 -19.872 1.00 79.88 82 LEU A CA 1
ATOM 652 C C . LEU A 1 82 ? 5.604 -3.162 -19.333 1.00 79.88 82 LEU A C 1
ATOM 654 O O . LEU A 1 82 ? 5.264 -3.151 -18.152 1.00 79.88 82 LEU A O 1
ATOM 658 N N . ILE A 1 83 ? 5.343 -2.141 -20.168 1.00 80.62 83 ILE A N 1
ATOM 659 C CA . ILE A 1 83 ? 4.547 -0.959 -19.770 1.00 80.62 83 ILE A CA 1
ATOM 660 C C . ILE A 1 83 ? 3.179 -1.413 -19.275 1.00 80.62 83 ILE A C 1
ATOM 662 O O . ILE A 1 83 ? 2.751 -1.042 -18.180 1.00 80.62 83 ILE A O 1
ATOM 666 N N . LEU A 1 84 ? 2.495 -2.215 -20.092 1.00 84.81 84 LEU A N 1
ATOM 667 C CA . LEU A 1 84 ? 1.138 -2.655 -19.805 1.00 84.81 84 LEU A CA 1
ATOM 668 C C . LEU A 1 84 ? 1.101 -3.479 -18.512 1.00 84.81 84 LEU A C 1
ATOM 670 O O . LEU A 1 84 ? 0.293 -3.213 -17.624 1.00 84.81 84 LEU A O 1
ATOM 674 N N . PHE A 1 85 ? 2.020 -4.438 -18.375 1.00 82.62 85 PHE A N 1
ATOM 675 C CA . PHE A 1 85 ? 2.104 -5.303 -17.206 1.00 82.62 85 PHE A CA 1
ATOM 676 C C . PHE A 1 85 ? 2.464 -4.525 -15.934 1.00 82.62 85 PHE A C 1
ATOM 678 O O . PHE A 1 85 ? 1.795 -4.683 -14.913 1.00 82.62 85 PHE A O 1
ATOM 685 N N . ALA A 1 86 ? 3.462 -3.638 -15.988 1.00 82.38 86 ALA A N 1
ATOM 686 C CA . ALA A 1 86 ? 3.834 -2.789 -14.857 1.00 82.38 86 ALA A CA 1
ATOM 687 C C . ALA A 1 86 ? 2.676 -1.872 -14.433 1.00 82.38 86 ALA A C 1
ATOM 689 O O . ALA A 1 86 ? 2.397 -1.748 -13.240 1.00 82.38 86 ALA A O 1
ATOM 690 N N . GLY A 1 87 ? 1.961 -1.289 -15.399 1.00 84.25 87 GLY A N 1
ATOM 691 C CA . GLY A 1 87 ? 0.766 -0.487 -15.147 1.00 84.25 87 GLY A CA 1
ATOM 692 C C . GLY A 1 87 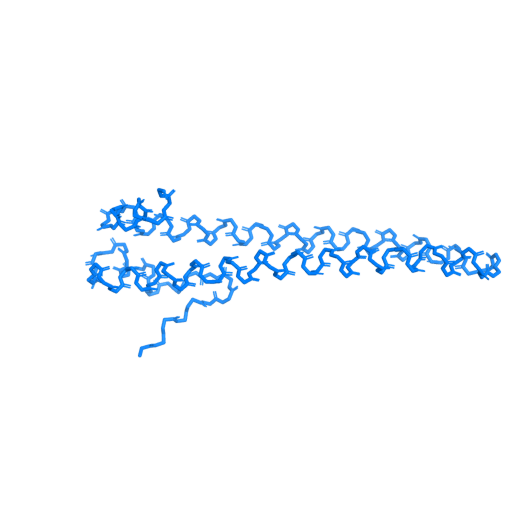? -0.329 -1.278 -14.430 1.00 84.25 87 GLY A C 1
ATOM 693 O O . GLY A 1 87 ? -0.852 -0.810 -13.420 1.00 84.25 87 GLY A O 1
ATOM 694 N N . ILE A 1 88 ? -0.627 -2.500 -14.885 1.00 86.81 88 ILE A N 1
ATOM 695 C CA . ILE A 1 88 ? -1.614 -3.385 -14.242 1.00 86.81 88 ILE A CA 1
ATOM 696 C C . ILE A 1 88 ? -1.189 -3.729 -12.810 1.00 86.81 88 ILE A C 1
ATOM 698 O O . ILE A 1 88 ? -2.000 -3.628 -11.890 1.00 86.81 88 ILE A O 1
ATOM 702 N N . VAL A 1 89 ? 0.077 -4.097 -12.596 1.00 82.38 89 VAL A N 1
ATOM 703 C CA . VAL A 1 89 ? 0.595 -4.440 -11.262 1.00 82.38 89 VAL A CA 1
ATOM 704 C C . VAL A 1 89 ? 0.493 -3.249 -10.308 1.00 82.38 89 VAL A C 1
ATOM 706 O O . VAL A 1 89 ? 0.002 -3.406 -9.188 1.00 82.38 89 VAL A O 1
ATOM 709 N N . LEU A 1 90 ? 0.895 -2.052 -10.747 1.00 81.56 90 LEU A N 1
ATOM 710 C CA . LEU A 1 90 ? 0.783 -0.828 -9.948 1.00 81.56 90 LEU A CA 1
ATOM 711 C C . LEU A 1 90 ? -0.674 -0.470 -9.654 1.00 81.56 90 LEU A C 1
ATOM 713 O O . LEU A 1 90 ? -0.997 -0.090 -8.528 1.00 81.56 90 LEU A O 1
ATOM 717 N N . PHE A 1 91 ? -1.561 -0.633 -10.634 1.00 81.69 91 PHE A N 1
ATOM 718 C CA . PHE A 1 91 ? -2.985 -0.369 -10.470 1.00 81.69 91 PHE A CA 1
ATOM 719 C C . PHE A 1 91 ? -3.624 -1.305 -9.437 1.00 81.69 91 PHE A C 1
ATOM 721 O O . PHE A 1 91 ? -4.264 -0.842 -8.491 1.00 81.69 91 PHE A O 1
ATOM 728 N N . VAL A 1 92 ? -3.390 -2.616 -9.552 1.00 84.00 92 VAL A N 1
ATOM 729 C CA . VAL A 1 92 ? -3.869 -3.610 -8.575 1.00 84.00 92 VAL A CA 1
ATOM 730 C C . VAL A 1 92 ? -3.295 -3.326 -7.186 1.00 84.00 92 VAL A C 1
ATOM 732 O O . VAL A 1 92 ? -4.023 -3.377 -6.192 1.00 84.00 92 VAL A O 1
ATOM 735 N N . TYR A 1 93 ? -2.010 -2.978 -7.102 1.00 80.56 93 TYR A N 1
ATOM 736 C CA . TYR A 1 93 ? -1.361 -2.618 -5.844 1.00 80.56 93 TYR A CA 1
ATOM 737 C C . TYR A 1 93 ? -2.011 -1.393 -5.184 1.00 80.56 93 TYR A C 1
ATOM 739 O O . TYR A 1 93 ? -2.296 -1.414 -3.981 1.00 80.56 93 TYR A O 1
ATOM 747 N N . TYR A 1 94 ? -2.297 -0.350 -5.968 1.00 80.06 94 TYR A N 1
ATOM 748 C CA . TYR A 1 94 ? -2.957 0.860 -5.485 1.00 80.06 94 TYR A CA 1
ATOM 749 C C . TYR A 1 94 ? -4.381 0.573 -4.990 1.00 80.06 94 TYR A C 1
ATOM 751 O O . TYR A 1 94 ? -4.751 1.003 -3.895 1.00 80.06 94 TYR A O 1
ATOM 759 N N . LEU A 1 95 ? -5.157 -0.224 -5.735 1.00 81.62 95 LEU A N 1
ATOM 760 C CA . LEU A 1 95 ? -6.501 -0.646 -5.324 1.00 81.62 95 LEU A CA 1
ATOM 761 C C . LEU A 1 95 ? -6.484 -1.428 -4.008 1.00 81.62 95 LEU A C 1
ATOM 763 O O . LEU A 1 95 ? -7.257 -1.125 -3.098 1.00 81.62 95 LEU A O 1
ATOM 767 N N . MET A 1 96 ? -5.578 -2.399 -3.872 1.00 79.44 96 MET A N 1
ATOM 768 C CA . MET A 1 96 ? -5.434 -3.187 -2.643 1.00 79.44 96 MET A CA 1
ATOM 769 C C . MET A 1 96 ? -5.113 -2.301 -1.435 1.00 79.44 96 MET A C 1
ATOM 771 O O . MET A 1 96 ? -5.668 -2.494 -0.352 1.00 79.44 96 MET A O 1
ATOM 775 N N . PHE A 1 97 ? -4.256 -1.294 -1.617 1.00 78.81 97 PHE A N 1
ATOM 776 C CA . PHE A 1 97 ? -3.937 -0.338 -0.561 1.00 78.81 97 PHE A CA 1
ATOM 777 C C . PHE A 1 97 ? -5.133 0.554 -0.188 1.00 78.81 97 PHE A C 1
ATOM 779 O O . PHE A 1 97 ? -5.398 0.755 0.999 1.00 78.81 97 PHE A O 1
ATOM 786 N N . GLY A 1 98 ? -5.894 1.034 -1.176 1.00 81.31 98 GLY A N 1
ATOM 787 C CA . GLY A 1 98 ? -7.107 1.825 -0.948 1.00 81.31 98 GLY A CA 1
ATOM 788 C C . GLY A 1 98 ? -8.176 1.054 -0.169 1.00 81.31 98 GLY A C 1
ATOM 789 O O . GLY A 1 98 ? -8.698 1.554 0.830 1.00 81.31 98 GLY A O 1
ATOM 790 N N . ILE A 1 99 ? -8.434 -0.199 -0.559 1.00 83.62 99 ILE A N 1
ATOM 791 C CA . ILE A 1 99 ? -9.366 -1.091 0.146 1.00 83.62 99 ILE A CA 1
ATOM 792 C C . ILE A 1 99 ? -8.912 -1.299 1.594 1.00 83.62 99 ILE A C 1
ATOM 794 O O . ILE A 1 99 ? -9.729 -1.253 2.512 1.00 83.62 99 ILE A O 1
ATOM 798 N N . PHE A 1 100 ? -7.615 -1.502 1.822 1.00 80.38 100 PHE A N 1
ATOM 799 C CA . PHE A 1 100 ? -7.075 -1.689 3.164 1.00 80.38 100 PHE A CA 1
ATOM 800 C C . PHE A 1 100 ? -7.249 -0.445 4.051 1.00 80.38 100 PHE A C 1
ATOM 802 O O . PHE A 1 100 ? -7.738 -0.570 5.177 1.00 80.38 100 PHE A O 1
ATOM 809 N N . LYS A 1 101 ? -6.953 0.756 3.528 1.00 83.00 101 LYS A N 1
ATOM 810 C CA . LYS A 1 101 ? -7.231 2.027 4.223 1.00 83.00 101 LYS A CA 1
ATOM 811 C C . LYS A 1 101 ? -8.711 2.127 4.602 1.00 83.00 101 LYS A C 1
ATOM 813 O O . LYS A 1 101 ? -9.039 2.431 5.748 1.00 83.00 101 LYS A O 1
ATOM 818 N N . GLN A 1 102 ? -9.602 1.822 3.660 1.00 83.94 102 GLN A N 1
ATOM 819 C CA . GLN A 1 102 ? -11.044 1.879 3.889 1.00 83.94 102 GLN A CA 1
ATOM 820 C C . GLN A 1 102 ? -11.507 0.855 4.937 1.00 83.94 102 GLN A C 1
ATOM 822 O O . GLN A 1 102 ? -12.378 1.163 5.747 1.00 83.94 102 GLN A O 1
ATOM 827 N N . GLN A 1 103 ? -10.919 -0.345 4.966 1.00 83.25 103 GLN A N 1
ATOM 828 C CA . GLN A 1 103 ? -11.235 -1.375 5.961 1.00 83.25 103 GLN A CA 1
ATOM 829 C C . GLN A 1 103 ? -10.862 -0.954 7.385 1.00 83.25 103 GLN A C 1
ATOM 831 O O . GLN A 1 103 ? -11.668 -1.165 8.289 1.00 83.25 103 GLN A O 1
ATOM 836 N N . ILE A 1 104 ? -9.672 -0.376 7.574 1.00 83.69 104 ILE A N 1
ATOM 837 C CA . ILE A 1 104 ? -9.181 0.132 8.865 1.00 83.69 104 ILE A CA 1
ATOM 838 C C . ILE A 1 104 ? -10.078 1.279 9.345 1.00 83.69 104 ILE A C 1
ATOM 840 O O . ILE A 1 104 ? -10.645 1.207 10.433 1.00 83.69 104 ILE A O 1
ATOM 844 N N . HIS A 1 105 ? -10.274 2.293 8.497 1.00 85.38 105 HIS A N 1
ATOM 845 C CA . HIS A 1 105 ? -11.051 3.481 8.845 1.00 85.38 105 HIS A CA 1
ATOM 846 C C . HIS A 1 105 ? -12.518 3.123 9.130 1.00 85.38 105 HIS A C 1
ATOM 848 O O . HIS A 1 105 ? -13.078 3.538 10.136 1.00 85.38 105 HIS A O 1
ATOM 854 N N . SER A 1 106 ? -13.131 2.254 8.315 1.00 86.56 106 SER A N 1
ATOM 855 C CA . SER A 1 106 ? -14.494 1.766 8.563 1.00 86.56 106 SER A CA 1
ATOM 856 C C . SER A 1 106 ? -14.623 0.926 9.836 1.00 86.56 106 SER A C 1
ATOM 858 O O . SER A 1 106 ? -15.715 0.884 10.393 1.00 86.56 106 SER A O 1
ATOM 860 N N . ALA A 1 107 ? -13.578 0.209 10.256 1.00 85.31 107 ALA A N 1
ATOM 861 C CA . ALA A 1 107 ? -13.622 -0.594 11.476 1.00 85.31 107 ALA A CA 1
ATOM 862 C C . ALA A 1 107 ? -13.442 0.257 12.739 1.00 85.31 107 ALA A C 1
ATOM 864 O O . ALA A 1 107 ? -13.998 -0.096 13.772 1.00 85.31 107 ALA A O 1
ATOM 865 N N . MET A 1 108 ? -12.690 1.358 12.653 1.00 84.75 108 MET A N 1
ATOM 866 C 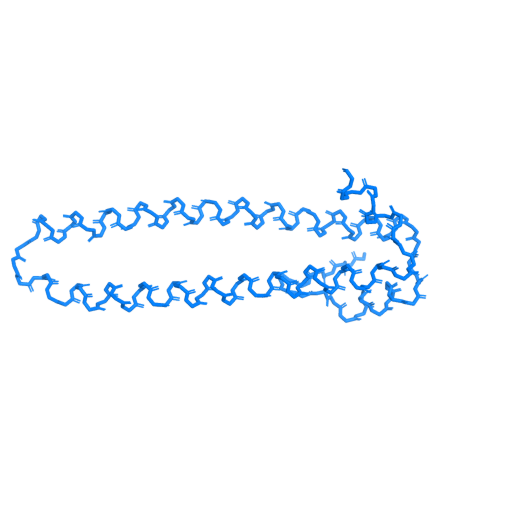CA . 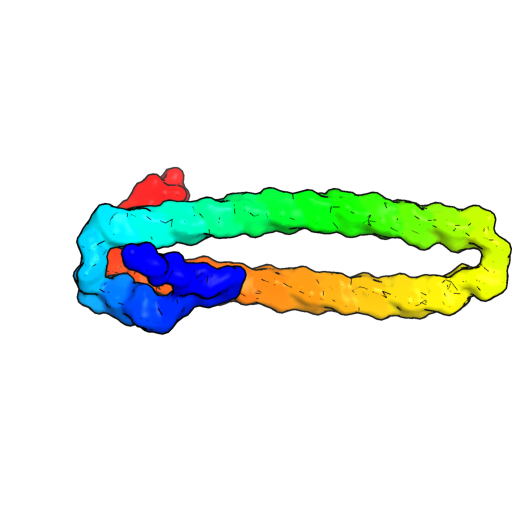MET A 1 108 ? -12.418 2.242 13.790 1.00 84.75 108 MET A CA 1
ATOM 867 C C . MET A 1 108 ? -13.392 3.416 13.929 1.00 84.75 108 MET A C 1
ATOM 869 O O . MET A 1 108 ? -13.572 3.899 15.038 1.00 84.75 108 MET A O 1
ATOM 873 N N . LYS A 1 109 ? -14.097 3.813 12.864 1.00 86.75 109 LYS A N 1
ATOM 874 C CA . LYS A 1 109 ? -15.060 4.932 12.869 1.00 86.75 109 LYS A CA 1
ATOM 875 C C . LYS A 1 109 ? -16.190 4.826 13.910 1.00 86.75 109 LYS A C 1
ATOM 877 O O . LYS A 1 109 ? -16.816 5.825 14.238 1.00 86.75 109 LYS A O 1
ATOM 882 N N . GLU A 1 110 ? -16.523 3.628 14.379 1.00 86.00 110 GLU A N 1
ATOM 883 C CA . GLU A 1 110 ? -17.669 3.437 15.280 1.00 86.00 110 GLU A CA 1
ATOM 884 C C . GLU A 1 110 ? -17.301 3.615 16.761 1.00 86.00 110 GLU A C 1
ATOM 886 O O . GLU A 1 110 ? -18.094 4.149 17.530 1.00 86.00 110 GLU A O 1
ATOM 891 N N . HIS A 1 111 ? -16.085 3.226 17.153 1.00 85.12 111 HIS A N 1
ATOM 892 C CA . HIS A 1 111 ? -15.663 3.189 18.560 1.00 85.12 111 HIS A CA 1
ATOM 893 C C . HIS A 1 111 ? -14.330 3.893 18.850 1.00 85.12 111 HIS A C 1
ATOM 895 O O . HIS A 1 111 ? -13.988 4.052 20.016 1.00 85.12 111 HIS A O 1
ATOM 901 N N . TYR A 1 112 ? -13.582 4.302 17.821 1.00 84.44 112 TYR A N 1
ATOM 902 C CA . TYR A 1 112 ? -12.208 4.813 17.938 1.00 84.44 112 TYR A CA 1
ATOM 903 C C . TYR A 1 112 ? -11.949 6.003 16.998 1.00 84.44 112 TYR A C 1
ATOM 905 O O . TYR A 1 112 ? -10.852 6.162 16.459 1.00 84.44 112 TYR A O 1
ATOM 913 N N . THR A 1 113 ? -12.972 6.817 16.729 1.00 86.00 113 THR A N 1
ATOM 914 C CA . THR A 1 113 ? -12.842 8.013 15.875 1.00 86.00 113 THR A CA 1
ATOM 915 C C . THR A 1 113 ? -11.837 9.009 16.442 1.00 86.00 113 THR A C 1
ATOM 917 O O . THR A 1 113 ? -11.083 9.605 15.684 1.00 86.00 113 THR A O 1
ATOM 920 N N . ASP A 1 114 ? -11.765 9.113 17.767 1.00 87.56 114 ASP A N 1
ATOM 921 C CA . ASP A 1 114 ? -10.785 9.918 18.494 1.00 87.56 114 ASP A CA 1
ATOM 922 C C . ASP A 1 114 ? -9.341 9.509 18.170 1.00 87.56 114 ASP A C 1
ATOM 924 O O . ASP A 1 114 ? -8.485 10.366 17.981 1.00 87.56 114 ASP A O 1
ATOM 928 N N . VAL A 1 115 ? -9.075 8.205 18.032 1.00 84.19 115 VAL A N 1
ATOM 929 C CA . VAL A 1 115 ? -7.757 7.696 17.626 1.00 84.19 115 VAL A CA 1
ATOM 930 C C . VAL A 1 115 ? -7.459 8.092 16.182 1.00 84.19 115 VAL A C 1
ATOM 932 O O . VAL A 1 115 ? -6.342 8.482 15.870 1.00 84.19 115 VAL A O 1
ATOM 935 N N . ILE A 1 116 ? -8.441 8.019 15.280 1.00 84.44 116 ILE A N 1
ATOM 936 C CA . ILE A 1 116 ? -8.237 8.438 13.885 1.00 84.44 116 ILE A CA 1
ATOM 937 C C . ILE A 1 116 ? -7.899 9.933 13.822 1.00 84.44 116 ILE A C 1
ATOM 939 O O . ILE A 1 116 ? -6.929 10.299 13.160 1.00 84.44 116 ILE A O 1
ATOM 943 N N . GLU A 1 117 ? -8.661 10.775 14.519 1.00 85.12 117 GLU A N 1
ATOM 944 C CA . GLU A 1 117 ? -8.456 12.228 14.552 1.00 85.12 117 GLU A CA 1
ATOM 945 C C . GLU A 1 117 ? -7.101 12.611 15.160 1.00 85.12 117 GLU A C 1
ATOM 947 O O . GLU A 1 117 ? -6.430 13.490 14.628 1.00 85.12 117 GLU A O 1
ATOM 952 N N . GLU A 1 118 ? -6.647 11.911 16.204 1.00 85.19 118 GLU A N 1
ATOM 953 C CA . GLU A 1 118 ? -5.351 12.162 16.853 1.00 85.19 118 GLU A CA 1
ATOM 954 C C . GLU A 1 118 ? -4.154 11.985 15.899 1.00 85.19 118 GLU A C 1
ATOM 956 O O . GLU A 1 118 ? -3.125 12.638 16.062 1.00 85.19 118 GLU A O 1
ATOM 961 N N . PHE A 1 119 ? -4.280 11.125 14.884 1.00 79.19 119 PHE A N 1
ATOM 962 C CA . PHE A 1 119 ? -3.194 10.820 13.947 1.00 79.19 119 PHE A CA 1
ATOM 963 C C . PHE A 1 119 ? -3.415 11.316 12.507 1.00 79.19 119 PHE A C 1
ATOM 965 O O . PHE A 1 119 ? -2.469 11.292 11.715 1.00 79.19 119 PHE A O 1
ATOM 972 N N . GLU A 1 120 ? -4.643 11.673 12.120 1.00 77.75 120 GLU A N 1
ATOM 973 C CA . GLU A 1 120 ? -4.935 12.346 10.842 1.00 77.75 120 GLU A CA 1
ATOM 974 C C . GLU A 1 120 ? -4.948 13.883 10.964 1.00 77.75 120 GLU A C 1
ATOM 976 O O . GLU A 1 120 ? -4.942 14.545 9.922 1.00 77.75 120 GLU A O 1
ATOM 981 N N . GLY A 1 121 ? -4.954 14.423 12.192 1.00 56.34 121 GLY A N 1
ATOM 982 C CA . GLY A 1 121 ? -4.865 15.855 12.509 1.00 56.34 121 GLY A CA 1
ATOM 983 C C . GLY A 1 121 ? -3.494 16.490 12.306 1.00 56.34 121 GLY A C 1
ATOM 984 O O . GLY A 1 121 ? -2.465 15.777 12.361 1.00 56.34 121 GLY A O 1
#

Secondary structure (DSSP, 8-state):
-----BTTB--HHHHHHHHTT-S-HHHHHHHHHHHHHHHHHHHHHHHHHHHHHHHHHHHHHHHHHHS-GGGHHHHHHHHHHHHHHHHHHHHHHHHHHHHHHHHHHHHHTTT-HHHHHHHH-

Sequence (121 aa):
MIFAIATTTLNKEVKRKLKTGQYSREEATFIYMEYLKLKKQRESGTKVAGISMAVIWVLMLVIPLLSGRGLVLPLSVYFLFLILFAGIVLFVYYLMFGIFKQQIHSAMKEHYTDVIEEFEG

Foldseek 3Di:
DPLCPPLQAGDPVNLVCLQVVVDDLVRLLVNVVVVVVSVVVVVVVVVVVVVVVVVVVVVLVVVVVVDDPVVPVVSVVVVVVCVVVVVVVVVVSVVSNVVRVVSSCVSNVPNNVVSVVVPVD